Protein AF-A0ABD0MZ67-F1 (afdb_monomer_lite)

Foldseek 3Di:
DQDKAWKAQVVVRDIDIDGPVVVVVLVPDPDNPTDIDGDQDFDCVDPCVVVDDDDPVCLVPDCLNPPPDPPDPDDRDGRD

pLDDT: mean 93.23, std 6.24, range [58.47, 98.19]

Structure (mmCIF, N/CA/C/O backbone):
data_AF-A0ABD0MZ67-F1
#
_entry.id   AF-A0ABD0MZ67-F1
#
loop_
_atom_site.group_PDB
_atom_site.id
_atom_site.type_symbol
_atom_site.label_atom_id
_atom_site.label_alt_id
_atom_site.label_comp_id
_atom_site.label_asym_id
_atom_site.label_entity_id
_atom_site.label_seq_id
_atom_site.pdbx_PDB_ins_code
_atom_site.Cartn_x
_atom_site.Cartn_y
_atom_site.Cartn_z
_atom_site.occupancy
_atom_site.B_iso_or_equiv
_atom_site.auth_seq_id
_atom_site.auth_comp_id
_atom_site.auth_asym_id
_atom_site.auth_atom_id
_atom_site.pdbx_PDB_model_num
ATOM 1 N N . GLY A 1 1 ? -12.339 5.312 -0.849 1.00 69.56 1 GLY A N 1
ATOM 2 C CA . GLY A 1 1 ? -11.885 4.497 0.300 1.00 69.56 1 GLY A CA 1
ATOM 3 C C . GLY A 1 1 ? -12.601 3.157 0.402 1.00 69.56 1 GLY A C 1
ATOM 4 O O . GLY A 1 1 ? -12.645 2.588 1.492 1.00 69.56 1 GLY A O 1
ATOM 5 N N . ASP A 1 2 ? -13.153 2.651 -0.705 1.00 91.12 2 ASP A N 1
ATOM 6 C CA . ASP A 1 2 ? -13.880 1.377 -0.753 1.00 91.12 2 ASP A CA 1
ATOM 7 C C . ASP A 1 2 ? -13.003 0.185 -1.144 1.00 91.12 2 ASP A C 1
ATOM 9 O O . ASP A 1 2 ? -13.491 -0.941 -1.072 1.00 91.12 2 ASP A O 1
ATOM 13 N N . LYS A 1 3 ? -11.722 0.414 -1.502 1.00 93.81 3 LYS A N 1
ATOM 14 C CA . LYS A 1 3 ? -10.739 -0.653 -1.759 1.00 93.81 3 LYS A CA 1
ATOM 15 C C . LYS A 1 3 ? -10.743 -1.599 -0.558 1.00 93.81 3 LYS A C 1
ATOM 17 O O . LYS A 1 3 ? -10.581 -1.156 0.585 1.00 93.81 3 LYS A O 1
ATOM 22 N N . VAL A 1 4 ? -11.005 -2.872 -0.826 1.00 97.12 4 VAL A N 1
ATOM 23 C CA . VAL A 1 4 ? -10.870 -3.943 0.159 1.00 97.12 4 VAL A CA 1
ATOM 24 C C . VAL A 1 4 ? -9.386 -4.261 0.262 1.00 97.12 4 VAL A C 1
ATOM 26 O O . VAL A 1 4 ? -8.729 -4.443 -0.757 1.00 97.12 4 VAL A O 1
ATOM 29 N N . ILE A 1 5 ? -8.869 -4.271 1.483 1.00 97.12 5 ILE A N 1
ATOM 30 C CA . ILE A 1 5 ? -7.457 -4.463 1.799 1.00 97.12 5 ILE A CA 1
ATOM 31 C C . ILE A 1 5 ? -7.290 -5.695 2.681 1.00 97.12 5 ILE A C 1
ATOM 33 O O . ILE A 1 5 ? -8.202 -6.048 3.441 1.00 97.12 5 ILE A O 1
ATOM 37 N N . ASP A 1 6 ? -6.121 -6.315 2.586 1.00 97.44 6 ASP A N 1
ATOM 38 C CA . ASP A 1 6 ? -5.711 -7.393 3.476 1.00 97.44 6 ASP A CA 1
ATOM 39 C C . ASP A 1 6 ? -5.232 -6.808 4.811 1.00 97.44 6 ASP A C 1
ATOM 41 O O . ASP A 1 6 ? -4.481 -5.828 4.860 1.00 97.44 6 ASP A O 1
ATOM 45 N N . VAL A 1 7 ? -5.726 -7.384 5.906 1.00 97.69 7 VAL A N 1
ATOM 46 C CA . VAL A 1 7 ? -5.468 -6.945 7.278 1.00 97.69 7 VAL A CA 1
ATOM 47 C C . VAL A 1 7 ? -5.164 -8.150 8.145 1.00 97.69 7 VAL A C 1
ATOM 49 O O . VAL A 1 7 ? -5.949 -9.096 8.208 1.00 97.69 7 VAL A O 1
ATOM 52 N N . ILE A 1 8 ? -4.067 -8.069 8.883 1.00 98.19 8 ILE A N 1
ATOM 53 C CA . ILE A 1 8 ? -3.612 -9.129 9.776 1.00 98.19 8 ILE A CA 1
ATOM 54 C C . ILE A 1 8 ? -4.143 -8.844 11.183 1.00 98.19 8 ILE A C 1
ATOM 56 O O . ILE A 1 8 ? -3.866 -7.782 11.750 1.00 98.19 8 ILE A O 1
ATOM 60 N N . ASP A 1 9 ? -4.887 -9.790 11.763 1.00 97.06 9 ASP A N 1
ATOM 61 C CA . ASP A 1 9 ? -5.185 -9.811 13.201 1.00 97.06 9 ASP A CA 1
ATOM 62 C C . ASP A 1 9 ? -3.941 -10.342 13.924 1.00 97.06 9 ASP A C 1
ATOM 64 O O . ASP A 1 9 ? -3.663 -11.545 13.928 1.00 97.06 9 ASP A O 1
ATOM 68 N N . VAL A 1 10 ? -3.156 -9.424 14.497 1.00 97.06 10 VAL A N 1
ATOM 69 C CA . VAL A 1 10 ? -1.810 -9.713 15.015 1.00 97.06 10 VAL A CA 1
ATOM 70 C C . VAL A 1 10 ? -1.855 -10.742 16.139 1.00 97.06 10 VAL A C 1
ATOM 72 O O . VAL A 1 10 ? -0.995 -11.616 16.202 1.00 97.06 10 VAL A O 1
ATOM 75 N N . ALA A 1 11 ? -2.870 -10.692 17.001 1.00 96.00 11 ALA A N 1
ATOM 76 C CA . ALA A 1 11 ? -2.989 -11.628 18.115 1.00 96.00 11 ALA A CA 1
ATOM 77 C C . ALA A 1 11 ? -3.316 -13.053 17.642 1.00 96.00 11 ALA A C 1
ATOM 79 O O . ALA A 1 11 ? -2.878 -14.024 18.251 1.00 96.00 11 ALA A O 1
ATOM 80 N N . ARG A 1 12 ? -4.085 -13.180 16.555 1.00 95.69 12 ARG A N 1
ATOM 81 C CA . ARG A 1 12 ? -4.486 -14.478 15.993 1.00 95.69 12 ARG A CA 1
ATOM 82 C C . ARG A 1 12 ? -3.517 -15.022 14.948 1.00 95.69 12 ARG A C 1
ATOM 84 O O . ARG A 1 12 ? -3.687 -16.173 14.563 1.00 95.69 12 ARG A O 1
ATOM 91 N N . GLN A 1 13 ? -2.563 -14.208 14.485 1.00 94.38 13 GLN A N 1
ATOM 92 C CA . GLN A 1 13 ? -1.706 -14.512 13.332 1.00 94.38 13 GLN A CA 1
ATOM 93 C C . GLN A 1 13 ? -2.543 -14.989 12.134 1.00 94.38 13 GLN A C 1
ATOM 95 O O . GLN A 1 13 ? -2.254 -16.008 11.515 1.00 94.38 13 GLN A O 1
ATOM 100 N N . ALA A 1 14 ? -3.645 -14.279 11.873 1.00 95.38 14 ALA A N 1
ATOM 101 C CA . ALA A 1 14 ? -4.630 -14.668 10.873 1.00 95.38 14 ALA A CA 1
ATOM 102 C C . ALA A 1 14 ? -4.984 -13.499 9.956 1.00 95.38 14 ALA A C 1
ATOM 104 O O . ALA A 1 14 ? -5.175 -12.367 10.415 1.00 95.38 14 ALA A O 1
ATOM 105 N N . ASP A 1 15 ? -5.137 -13.813 8.675 1.00 95.38 15 ASP A N 1
ATOM 106 C CA . ASP A 1 15 ? -5.534 -12.854 7.656 1.00 95.38 15 ASP A CA 1
ATOM 107 C C . ASP A 1 15 ? -7.041 -12.592 7.682 1.00 95.38 15 ASP 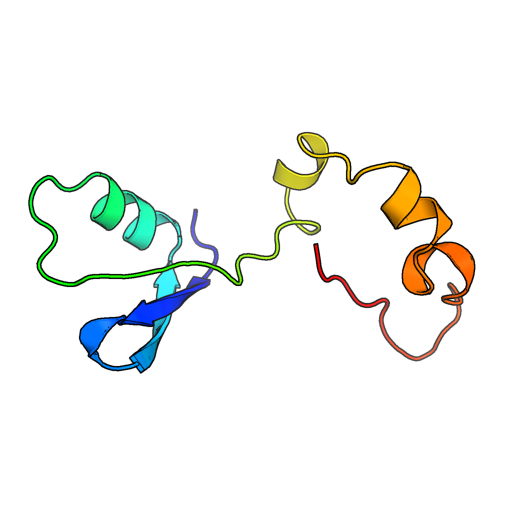A C 1
ATOM 109 O O . ASP A 1 15 ? -7.875 -13.466 7.942 1.00 95.38 15 ASP A O 1
ATOM 113 N N . SER A 1 16 ? -7.401 -11.352 7.387 1.00 95.00 16 SER A N 1
ATOM 114 C CA . SER A 1 16 ? -8.771 -10.887 7.222 1.00 95.00 16 SER A CA 1
ATOM 115 C C . SER A 1 16 ? -8.823 -9.833 6.119 1.00 95.00 16 SER A C 1
ATOM 117 O O . SER A 1 16 ? -7.799 -9.290 5.713 1.00 95.00 16 SER A O 1
ATOM 119 N N . LYS A 1 17 ? -10.024 -9.520 5.631 1.00 96.44 17 LYS A N 1
ATOM 120 C CA . LYS A 1 17 ? -10.230 -8.454 4.647 1.00 96.44 17 LYS A CA 1
ATOM 121 C C . LYS A 1 17 ? -11.189 -7.410 5.198 1.00 96.44 17 LYS A C 1
ATOM 123 O O . LYS A 1 17 ? -12.173 -7.750 5.853 1.00 96.44 17 LYS A O 1
ATOM 128 N N . MET A 1 18 ? -10.943 -6.139 4.902 1.00 97.06 18 MET A N 1
ATOM 129 C CA . MET A 1 18 ? -11.889 -5.054 5.189 1.00 97.06 18 MET A CA 1
ATOM 130 C C . MET A 1 18 ? -11.703 -3.880 4.235 1.00 97.06 18 MET A C 1
ATOM 132 O O . MET A 1 18 ? -10.705 -3.790 3.534 1.00 97.06 18 MET A O 1
ATOM 136 N N . LYS A 1 19 ? -12.658 -2.949 4.203 1.00 97.88 19 LYS A N 1
ATOM 137 C CA . LYS A 1 19 ? -12.492 -1.704 3.443 1.00 97.88 19 LYS A CA 1
ATOM 138 C C . LYS A 1 19 ? -11.419 -0.821 4.083 1.00 97.88 19 LYS A C 1
ATOM 140 O O . LYS A 1 19 ? -11.421 -0.657 5.303 1.00 97.88 19 LYS A O 1
ATOM 145 N N . LEU A 1 20 ? -10.604 -0.147 3.271 1.00 97.56 20 LEU A N 1
ATOM 146 C CA . LEU A 1 20 ? -9.622 0.837 3.747 1.00 97.56 20 LEU A CA 1
ATOM 147 C C . LEU A 1 20 ? -10.270 1.909 4.638 1.00 97.56 20 LEU A C 1
ATOM 149 O O . LEU A 1 20 ? -9.734 2.262 5.680 1.00 97.56 20 LEU A O 1
ATOM 153 N N . SER A 1 21 ? -11.470 2.379 4.287 1.00 97.50 21 SER A N 1
ATOM 154 C CA . SER A 1 21 ? -12.242 3.310 5.126 1.00 97.50 21 SER A CA 1
ATOM 155 C C . SER A 1 21 ? -12.586 2.757 6.514 1.00 97.50 21 SER A C 1
ATOM 157 O O . SER A 1 21 ? -12.603 3.515 7.481 1.00 97.50 21 SER A O 1
ATOM 159 N N . ALA A 1 22 ? -12.852 1.454 6.639 1.00 97.06 22 ALA A N 1
ATOM 160 C CA . ALA A 1 22 ? -13.086 0.813 7.930 1.00 97.06 22 ALA A CA 1
ATOM 161 C C . ALA A 1 22 ? -11.786 0.709 8.737 1.00 97.06 22 ALA A C 1
ATOM 163 O O . ALA A 1 22 ? -11.791 1.019 9.927 1.00 97.06 22 ALA A O 1
ATOM 164 N N . PHE A 1 23 ? -10.671 0.365 8.082 1.00 97.25 23 PHE A N 1
ATOM 165 C CA . PHE A 1 23 ? -9.359 0.352 8.725 1.00 97.25 23 PHE A CA 1
ATOM 166 C C . PHE A 1 23 ? -8.956 1.744 9.229 1.00 97.25 23 PHE A C 1
ATOM 168 O O . PHE A 1 23 ? -8.540 1.878 10.372 1.00 97.25 23 PHE A O 1
ATOM 175 N N . VAL A 1 24 ? -9.162 2.796 8.431 1.00 97.62 24 VAL A N 1
ATOM 176 C CA . VAL A 1 24 ? -8.915 4.191 8.837 1.00 97.62 24 VAL A CA 1
ATOM 177 C C . VAL A 1 24 ? -9.758 4.566 10.060 1.00 97.62 24 VAL A C 1
ATOM 179 O O . VAL A 1 24 ? -9.225 5.114 11.023 1.00 97.62 24 VAL A O 1
ATOM 182 N N . LYS A 1 25 ? -11.055 4.223 10.078 1.00 97.12 25 LYS A N 1
ATOM 183 C CA . LYS A 1 25 ? -11.919 4.439 11.255 1.00 97.12 25 LYS A CA 1
ATOM 184 C C . LYS A 1 25 ? -11.390 3.713 12.495 1.00 97.12 25 LYS A C 1
ATOM 186 O O . LYS A 1 25 ? -11.357 4.301 13.570 1.00 97.12 25 LYS A O 1
ATOM 191 N N . TYR A 1 26 ? -10.959 2.461 12.345 1.00 97.31 26 TYR A N 1
ATOM 192 C CA . TYR A 1 26 ? -10.321 1.697 13.418 1.00 97.31 26 TYR A CA 1
ATOM 193 C C . TYR A 1 26 ? -9.017 2.364 13.894 1.00 97.31 26 TYR A C 1
ATOM 195 O O . TYR A 1 26 ? -8.820 2.529 15.096 1.00 97.31 26 TYR A O 1
ATOM 203 N N . TYR A 1 27 ? -8.161 2.804 12.968 1.00 97.44 27 TYR A N 1
ATOM 204 C CA . TYR A 1 27 ? -6.868 3.414 13.271 1.00 97.44 27 TYR A CA 1
ATOM 205 C C . TYR A 1 27 ? -7.024 4.717 14.060 1.00 97.44 27 TYR A C 1
ATOM 207 O O . TYR A 1 27 ? -6.317 4.932 15.038 1.00 97.44 27 TYR A O 1
ATOM 215 N N . TYR A 1 28 ? -7.985 5.571 13.707 1.00 97.94 28 TYR A N 1
ATOM 216 C CA . TYR A 1 28 ? -8.239 6.818 14.440 1.00 97.94 28 TYR A CA 1
ATOM 217 C C . TYR A 1 28 ? -9.128 6.654 15.682 1.00 97.94 28 TYR A C 1
ATOM 219 O O . TYR A 1 28 ? -9.281 7.606 16.444 1.00 97.94 28 TYR A O 1
ATOM 227 N N . SER A 1 29 ? -9.689 5.467 15.932 1.00 97.62 29 SER A N 1
ATOM 228 C CA . SER A 1 29 ? -10.449 5.207 17.156 1.00 97.62 29 SER A CA 1
ATOM 229 C C . SER A 1 29 ? -9.531 5.265 18.387 1.00 97.62 29 SER A C 1
ATOM 231 O O . SER A 1 29 ? -8.458 4.648 18.367 1.00 97.62 29 SER A O 1
ATOM 233 N N . PRO A 1 30 ? -9.942 5.936 19.484 1.00 96.94 30 PRO A N 1
ATOM 234 C CA . PRO A 1 30 ? -9.207 5.903 20.749 1.00 96.94 30 PRO A CA 1
ATOM 235 C C . PRO A 1 30 ? -9.261 4.518 21.406 1.00 96.94 30 PRO A C 1
ATOM 237 O O . PRO A 1 30 ? -8.368 4.158 22.166 1.00 96.94 30 PRO A O 1
ATOM 240 N N . GLN A 1 31 ? -10.299 3.732 21.104 1.00 96.31 31 GLN A N 1
ATOM 241 C CA . GLN A 1 31 ? -10.480 2.373 21.604 1.00 96.31 31 GLN A CA 1
ATOM 242 C C . GLN A 1 31 ? -10.238 1.379 20.469 1.00 96.31 31 GLN A C 1
ATOM 244 O O . GLN A 1 31 ? -10.991 1.341 19.491 1.00 96.31 31 GLN A O 1
ATOM 249 N N . ARG A 1 32 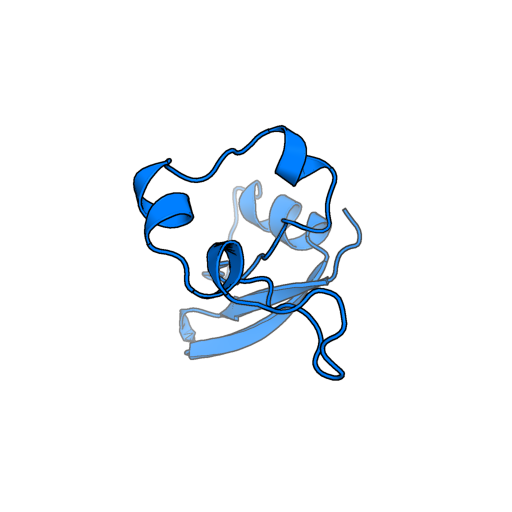? -9.178 0.577 20.598 1.00 96.62 32 ARG A N 1
ATOM 250 C CA . ARG A 1 32 ? -8.740 -0.402 19.593 1.00 96.62 32 ARG A CA 1
ATOM 251 C C . ARG A 1 32 ? -8.731 -1.794 20.229 1.00 96.62 32 ARG A C 1
ATOM 253 O O . ARG A 1 32 ? -7.720 -2.198 20.793 1.00 96.62 32 ARG A O 1
ATOM 260 N N . PRO A 1 33 ? -9.860 -2.523 20.187 1.00 93.44 33 PRO A N 1
ATOM 261 C CA . PRO A 1 33 ? -10.014 -3.785 20.918 1.00 93.44 33 PRO A CA 1
ATOM 262 C C . PRO A 1 33 ? -9.175 -4.936 20.345 1.00 93.44 33 PRO A C 1
ATOM 264 O O . PRO A 1 33 ? -9.010 -5.965 20.992 1.00 93.44 33 PRO A O 1
ATOM 267 N N . LYS A 1 34 ? -8.670 -4.781 19.121 1.00 95.75 34 LYS A N 1
ATOM 268 C CA . LYS A 1 34 ? -7.769 -5.717 18.451 1.00 95.75 34 LYS A CA 1
ATOM 269 C C . LYS A 1 34 ? -6.545 -4.965 17.973 1.00 95.75 34 LYS A C 1
ATOM 271 O O . LYS A 1 34 ? -6.653 -3.777 17.691 1.00 95.75 34 LYS A O 1
ATOM 276 N N . VAL A 1 35 ? -5.431 -5.671 17.821 1.00 97.31 35 VAL A N 1
ATOM 277 C CA . VAL A 1 35 ? -4.248 -5.155 17.130 1.00 97.31 35 VAL A CA 1
ATOM 278 C C . VAL A 1 35 ? -4.314 -5.627 15.683 1.00 97.31 35 VAL A C 1
ATOM 280 O O . VAL A 1 35 ? -4.160 -6.814 15.402 1.00 97.31 35 VAL A O 1
ATOM 283 N N . LEU A 1 36 ? -4.590 -4.693 14.779 1.00 98.00 36 LEU A N 1
ATOM 284 C CA . LEU A 1 36 ? -4.663 -4.930 13.340 1.00 98.00 36 LEU A CA 1
ATOM 285 C C . LEU A 1 36 ? -3.491 -4.267 12.623 1.00 98.00 36 LEU A C 1
ATOM 287 O O . LEU A 1 36 ? -3.136 -3.134 12.954 1.00 98.00 36 LEU A O 1
ATOM 291 N N . ASN A 1 37 ? -2.944 -4.950 11.621 1.00 97.88 37 ASN A N 1
ATOM 292 C CA . ASN A 1 37 ? -1.832 -4.459 10.814 1.00 97.88 37 ASN A CA 1
ATOM 293 C C . ASN A 1 37 ? -2.146 -4.527 9.312 1.00 97.88 37 ASN A C 1
ATOM 295 O O . ASN A 1 37 ? -2.822 -5.451 8.863 1.00 97.88 37 ASN A O 1
ATOM 299 N N . VAL A 1 38 ? -1.630 -3.564 8.546 1.00 97.69 38 VAL A N 1
ATOM 300 C CA . VAL A 1 38 ? -1.738 -3.490 7.081 1.00 97.69 38 VAL A CA 1
ATOM 301 C C . VAL A 1 38 ? -0.337 -3.307 6.523 1.00 97.69 38 VAL A C 1
ATOM 303 O O . VAL A 1 38 ? 0.291 -2.284 6.773 1.00 97.69 38 VAL A O 1
ATOM 306 N N . ILE A 1 39 ? 0.139 -4.298 5.775 1.00 96.81 39 ILE A N 1
ATOM 307 C CA . ILE A 1 39 ? 1.485 -4.293 5.176 1.00 96.81 39 ILE A CA 1
ATOM 308 C C . ILE A 1 39 ? 1.483 -4.615 3.681 1.00 96.81 39 ILE A C 1
ATOM 310 O O . ILE A 1 39 ? 2.477 -4.379 3.012 1.00 96.81 39 ILE A O 1
ATOM 314 N N . SER A 1 40 ? 0.372 -5.127 3.153 1.00 94.75 40 SER A N 1
ATOM 315 C CA . SER A 1 40 ? 0.252 -5.593 1.764 1.00 94.75 40 SER A CA 1
ATOM 316 C C . SER A 1 40 ? -0.624 -4.665 0.917 1.00 94.75 40 SER A C 1
ATOM 318 O O . SER A 1 40 ? -1.262 -5.102 -0.038 1.00 94.75 40 SER A O 1
ATOM 320 N N . LEU A 1 41 ? -0.723 -3.387 1.297 1.00 95.31 41 LEU A N 1
ATOM 321 C CA . LEU A 1 41 ? -1.470 -2.399 0.523 1.00 95.31 41 LEU A CA 1
ATOM 322 C C . LEU A 1 41 ? -0.624 -1.917 -0.657 1.00 95.31 41 LEU A C 1
ATOM 324 O O . LEU A 1 41 ? 0.057 -0.904 -0.559 1.00 95.31 41 LEU A O 1
ATOM 328 N N . GLU A 1 42 ? -0.720 -2.634 -1.769 1.00 94.00 42 GLU A N 1
ATOM 329 C CA . GLU A 1 42 ? -0.173 -2.207 -3.056 1.00 94.00 42 GLU A CA 1
ATOM 330 C C . GLU A 1 42 ? -1.046 -1.066 -3.628 1.00 94.00 42 GLU A C 1
ATOM 332 O O . GLU A 1 42 ? -2.291 -1.127 -3.598 1.00 94.00 42 GLU A O 1
ATOM 337 N N . PHE A 1 43 ? -0.398 0.019 -4.067 1.00 95.12 43 PHE A N 1
ATOM 338 C CA . PHE A 1 43 ? -1.070 1.255 -4.478 1.00 95.12 43 PHE A CA 1
ATOM 339 C C . PHE A 1 43 ? -0.566 1.864 -5.795 1.00 95.12 43 PHE A C 1
ATOM 341 O O . PHE A 1 43 ? -1.026 2.961 -6.139 1.00 95.12 43 PHE A O 1
ATOM 348 N N . SER A 1 44 ? 0.317 1.186 -6.541 1.00 93.00 44 SER A N 1
ATOM 349 C CA . SER A 1 44 ? 0.809 1.656 -7.849 1.00 93.00 44 SER A CA 1
ATOM 350 C C . SER A 1 44 ? -0.325 1.857 -8.861 1.00 93.00 44 SER A C 1
ATOM 352 O O . SER A 1 44 ? -0.253 2.754 -9.699 1.00 93.00 44 SER A O 1
ATOM 354 N N . ASP A 1 45 ? -1.424 1.107 -8.710 1.00 91.88 45 ASP A N 1
ATOM 355 C CA . ASP A 1 45 ? -2.653 1.205 -9.507 1.00 91.88 45 ASP A CA 1
ATOM 356 C C . ASP A 1 45 ? -3.625 2.326 -9.074 1.00 91.88 45 ASP A C 1
ATOM 358 O O . ASP A 1 45 ? -4.735 2.443 -9.599 1.00 91.88 45 ASP A O 1
ATOM 362 N N . THR A 1 46 ? -3.243 3.163 -8.105 1.00 93.81 46 THR A N 1
ATOM 363 C CA . THR A 1 46 ? -4.094 4.228 -7.552 1.00 93.81 46 THR A CA 1
ATOM 364 C C . THR A 1 46 ? -3.515 5.619 -7.791 1.00 93.81 46 THR A C 1
ATOM 366 O O . THR A 1 46 ? -2.325 5.774 -8.017 1.00 93.81 46 THR A O 1
ATOM 369 N N . LYS A 1 47 ? -4.324 6.671 -7.596 1.00 94.94 47 LYS A N 1
ATOM 370 C CA . LYS A 1 47 ? -3.853 8.073 -7.633 1.00 94.94 47 LYS A CA 1
ATOM 371 C C . LYS A 1 47 ? -2.744 8.398 -6.622 1.00 94.94 47 LYS A C 1
ATOM 373 O O . LYS A 1 47 ? -2.111 9.438 -6.732 1.00 94.94 47 LYS A O 1
ATOM 378 N N . MET A 1 48 ? -2.537 7.559 -5.603 1.00 95.38 48 MET A N 1
ATOM 379 C CA . MET A 1 48 ? -1.467 7.768 -4.626 1.00 95.38 48 MET A CA 1
ATOM 380 C C . MET A 1 48 ? -0.080 7.493 -5.221 1.00 95.38 48 MET A C 1
ATOM 382 O O . MET A 1 48 ? 0.898 8.029 -4.706 1.00 95.38 48 MET A O 1
ATOM 386 N N . SER A 1 49 ? 0.011 6.720 -6.311 1.00 95.75 49 SER A N 1
ATOM 387 C CA . SER A 1 49 ? 1.280 6.447 -6.994 1.00 95.75 49 SER A CA 1
ATOM 388 C C . SER A 1 49 ? 1.941 7.721 -7.526 1.00 95.75 49 SER A C 1
ATOM 390 O O . SER A 1 49 ? 3.158 7.843 -7.481 1.00 95.75 49 SER A O 1
ATOM 392 N N . GLU A 1 50 ? 1.156 8.733 -7.903 1.00 95.69 50 GLU A N 1
ATOM 393 C CA . GLU A 1 50 ? 1.654 10.042 -8.352 1.00 95.69 50 GLU A CA 1
ATOM 394 C C . GLU A 1 50 ? 2.422 10.807 -7.257 1.00 95.69 50 GLU A C 1
ATOM 396 O O . GLU A 1 50 ? 3.187 11.723 -7.554 1.00 95.69 50 GLU A O 1
ATOM 401 N N . LEU A 1 51 ? 2.226 10.445 -5.984 1.00 97.00 51 LEU A N 1
ATOM 402 C CA . LEU A 1 51 ? 2.849 11.101 -4.831 1.00 97.00 51 LEU A CA 1
ATOM 403 C C . LEU A 1 51 ? 4.133 10.405 -4.361 1.00 97.00 51 LEU A C 1
ATOM 405 O O . LEU A 1 51 ? 4.816 10.930 -3.480 1.00 97.00 51 LEU A O 1
ATOM 409 N N . VAL A 1 52 ? 4.449 9.221 -4.894 1.00 95.88 52 VAL A N 1
ATOM 410 C CA . VAL A 1 52 ? 5.569 8.393 -4.437 1.00 95.88 52 VAL A CA 1
ATOM 411 C C . VAL A 1 52 ? 6.408 7.957 -5.630 1.00 95.88 52 VAL A C 1
ATOM 413 O O . VAL A 1 52 ? 5.933 7.272 -6.527 1.00 95.88 52 VAL A O 1
ATOM 416 N N . VAL A 1 53 ? 7.694 8.297 -5.602 1.00 94.62 53 VAL A N 1
ATOM 417 C CA . VAL A 1 53 ? 8.679 7.797 -6.567 1.00 94.62 53 VAL A CA 1
ATOM 418 C C . VAL A 1 53 ? 9.626 6.854 -5.838 1.00 94.62 53 VAL A C 1
ATOM 420 O O . VAL A 1 53 ? 10.215 7.220 -4.820 1.00 94.62 53 VAL A O 1
ATOM 423 N N . VAL A 1 54 ? 9.765 5.627 -6.346 1.00 93.88 54 VAL A N 1
ATOM 424 C CA . VAL A 1 54 ? 10.725 4.657 -5.802 1.00 93.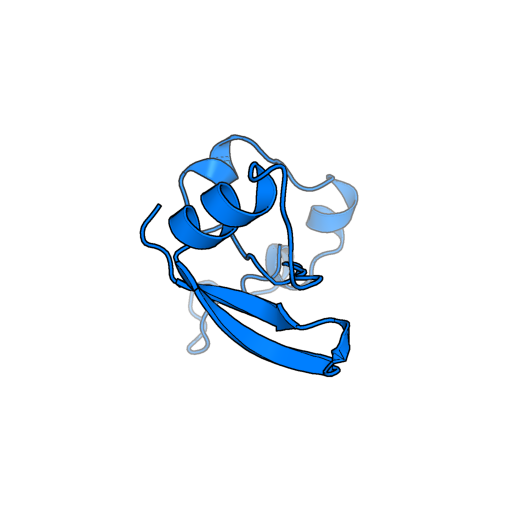88 54 VAL A CA 1
ATOM 425 C C . VAL A 1 54 ? 12.165 5.118 -6.056 1.00 93.88 54 VAL A C 1
ATOM 427 O O . VAL A 1 54 ? 12.424 5.736 -7.090 1.00 93.88 54 VAL A O 1
ATOM 430 N N . PRO A 1 55 ? 13.126 4.802 -5.170 1.00 95.94 55 PRO A N 1
ATOM 431 C CA . PRO A 1 55 ? 14.512 5.240 -5.328 1.00 95.94 55 PRO A CA 1
ATOM 432 C C . PRO A 1 55 ? 15.137 4.836 -6.672 1.00 95.94 55 PRO A C 1
ATOM 434 O O . PRO A 1 55 ? 14.955 3.707 -7.129 1.00 95.94 55 PRO A O 1
ATOM 437 N N . ASP A 1 56 ? 15.969 5.710 -7.247 1.00 94.56 56 ASP A N 1
ATOM 438 C CA . ASP A 1 56 ? 16.632 5.486 -8.544 1.00 94.56 56 ASP A CA 1
ATOM 439 C C . ASP A 1 56 ? 17.397 4.159 -8.618 1.00 94.56 56 ASP A C 1
ATOM 441 O O . ASP A 1 56 ? 17.422 3.498 -9.655 1.00 94.56 56 ASP A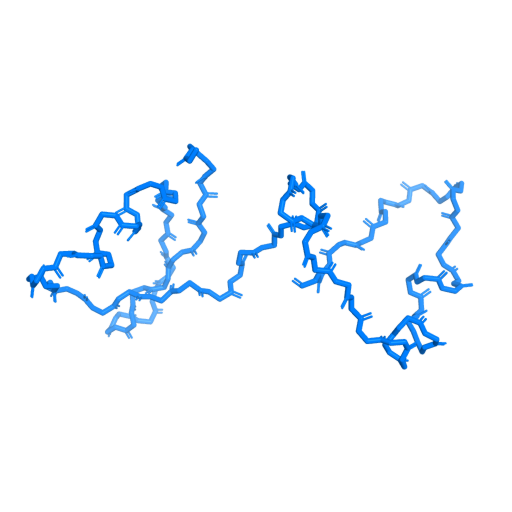 O 1
ATOM 445 N N . ILE A 1 57 ? 18.037 3.751 -7.518 1.00 95.44 57 ILE A N 1
ATOM 446 C CA . ILE A 1 57 ? 18.792 2.494 -7.468 1.00 95.44 57 ILE A CA 1
ATOM 447 C C . ILE A 1 57 ? 17.882 1.271 -7.630 1.00 95.44 57 ILE A C 1
ATOM 449 O O . ILE A 1 57 ? 18.261 0.320 -8.309 1.00 95.44 57 ILE A O 1
ATOM 453 N N . ALA A 1 58 ? 16.667 1.311 -7.075 1.00 93.44 58 ALA A N 1
ATOM 454 C CA . ALA A 1 58 ? 15.701 0.228 -7.217 1.00 93.44 58 ALA A CA 1
ATOM 455 C C . ALA A 1 58 ? 15.226 0.114 -8.671 1.00 93.44 58 ALA A C 1
ATOM 457 O O . ALA A 1 58 ? 15.166 -0.988 -9.205 1.00 93.44 58 ALA A O 1
ATOM 458 N N . GLN A 1 59 ? 14.985 1.245 -9.343 1.00 89.75 59 GLN A N 1
ATOM 459 C CA . GLN A 1 59 ? 14.606 1.265 -10.761 1.00 89.75 59 GLN A CA 1
ATOM 460 C C . GLN A 1 59 ? 15.730 0.714 -11.650 1.00 89.75 59 GLN A C 1
ATOM 462 O O . GLN A 1 59 ? 15.501 -0.164 -12.478 1.00 89.75 59 GLN A O 1
ATOM 467 N N . LYS A 1 60 ? 16.973 1.160 -11.424 1.00 91.88 60 LYS A N 1
ATOM 468 C CA . LYS A 1 60 ? 18.149 0.714 -12.192 1.00 91.88 60 LYS A CA 1
ATOM 469 C C . LYS A 1 60 ? 18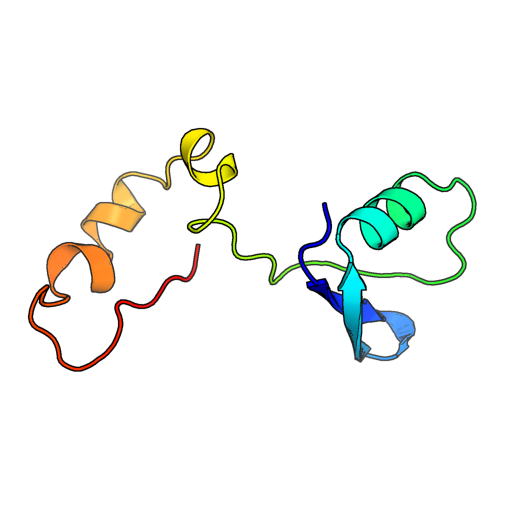.458 -0.773 -12.032 1.00 91.88 60 LYS A C 1
ATOM 471 O O . LYS A 1 60 ? 19.000 -1.375 -12.949 1.00 91.88 60 LYS A O 1
ATOM 476 N N . MET A 1 61 ? 18.163 -1.353 -10.870 1.00 93.19 61 MET A N 1
ATOM 477 C CA . MET A 1 61 ? 18.425 -2.770 -10.594 1.00 93.19 61 MET A CA 1
ATOM 478 C C . MET A 1 61 ? 17.212 -3.675 -10.853 1.00 93.19 61 MET A C 1
ATOM 480 O O . MET A 1 61 ? 17.364 -4.895 -10.883 1.00 93.19 61 MET A O 1
ATOM 484 N N . SER A 1 62 ? 16.015 -3.110 -11.033 1.00 91.88 62 SER A N 1
ATOM 485 C CA . SER A 1 62 ? 14.777 -3.876 -11.184 1.00 91.88 62 SER A CA 1
ATOM 486 C C . SER A 1 62 ? 14.769 -4.675 -12.483 1.00 91.88 62 SER A C 1
ATOM 488 O O . SER A 1 62 ? 14.838 -4.117 -13.577 1.00 91.88 62 SER A O 1
ATOM 490 N N . TRP A 1 63 ? 14.608 -5.994 -12.389 1.00 92.31 63 TRP A N 1
ATOM 491 C CA . TRP A 1 63 ? 14.398 -6.816 -13.584 1.00 92.31 63 TRP A CA 1
ATOM 492 C C . TRP A 1 63 ? 13.088 -6.489 -14.291 1.00 92.31 63 TRP A C 1
ATOM 494 O O . TRP A 1 63 ? 13.014 -6.554 -15.514 1.00 92.31 63 TRP A O 1
ATOM 504 N N . VAL A 1 64 ? 12.076 -6.100 -13.519 1.00 89.31 64 VAL A N 1
ATOM 505 C CA . VAL A 1 64 ? 10.754 -5.757 -14.037 1.00 89.31 64 VAL A CA 1
ATOM 506 C C . VAL A 1 64 ? 10.802 -4.464 -14.848 1.00 89.31 64 VAL A C 1
ATOM 508 O O . VAL A 1 64 ? 10.149 -4.376 -15.879 1.00 89.31 64 VAL A O 1
ATOM 511 N N . GLU A 1 65 ? 11.597 -3.480 -14.424 1.00 86.06 65 GLU A N 1
ATOM 512 C CA . GLU A 1 65 ? 11.705 -2.218 -15.166 1.00 86.06 65 GLU A CA 1
ATOM 513 C C . GLU A 1 65 ? 12.639 -2.304 -16.374 1.00 86.06 65 GLU A C 1
ATOM 515 O O . GLU A 1 65 ? 12.416 -1.608 -17.357 1.00 86.06 65 GLU A O 1
ATOM 520 N N . ASN A 1 66 ? 13.671 -3.152 -16.329 1.00 88.44 66 ASN A N 1
ATOM 521 C CA . ASN A 1 66 ? 14.704 -3.162 -17.371 1.00 88.44 66 ASN A CA 1
ATOM 522 C C . ASN A 1 66 ? 14.542 -4.276 -18.413 1.00 88.44 66 ASN A C 1
ATOM 524 O O . ASN A 1 66 ? 15.080 -4.152 -19.512 1.00 88.44 66 ASN A O 1
ATOM 528 N N . TYR A 1 67 ? 13.853 -5.373 -18.079 1.00 91.75 67 TYR A N 1
ATOM 529 C CA . TYR A 1 67 ? 13.840 -6.581 -18.915 1.00 91.75 67 TYR A CA 1
ATOM 530 C C . TYR A 1 67 ? 12.457 -7.215 -19.093 1.00 91.75 67 TYR A C 1
ATOM 532 O O . TYR A 1 67 ? 12.355 -8.231 -19.782 1.00 91.75 67 TYR A O 1
ATOM 540 N N . TRP A 1 68 ? 11.395 -6.667 -18.490 1.00 90.94 68 TRP A N 1
ATOM 541 C CA . TRP A 1 68 ? 10.047 -7.189 -18.715 1.00 90.94 68 TRP A CA 1
ATOM 542 C C . TRP A 1 68 ? 9.529 -6.753 -20.096 1.00 90.94 68 TRP A C 1
ATOM 544 O O . TRP A 1 68 ? 9.463 -5.550 -20.339 1.00 90.94 68 TRP A O 1
ATOM 554 N N . PRO A 1 69 ? 9.154 -7.681 -20.998 1.00 91.06 69 PRO A N 1
ATOM 555 C CA . PRO A 1 69 ? 8.681 -7.322 -22.333 1.00 91.06 69 PRO A CA 1
ATOM 556 C C . PRO A 1 69 ? 7.282 -6.703 -22.286 1.00 91.06 69 PRO A C 1
ATOM 558 O O . PRO A 1 69 ? 6.390 -7.238 -21.622 1.00 91.06 69 PRO A O 1
ATOM 561 N N . ASP A 1 70 ? 7.064 -5.637 -23.056 1.00 87.44 70 ASP A N 1
ATOM 562 C CA . ASP A 1 70 ? 5.740 -5.017 -23.208 1.00 87.44 70 ASP A CA 1
ATOM 563 C C . ASP A 1 70 ? 4.750 -5.919 -23.971 1.00 87.44 70 ASP A C 1
ATOM 565 O O . ASP A 1 70 ? 3.540 -5.816 -23.784 1.00 87.44 70 ASP A O 1
ATOM 569 N N . ASP A 1 71 ? 5.257 -6.829 -24.807 1.00 88.94 71 ASP A N 1
ATOM 570 C CA . ASP A 1 71 ? 4.495 -7.816 -25.581 1.00 88.94 71 ASP A CA 1
ATOM 571 C C . ASP A 1 71 ? 4.421 -9.196 -24.901 1.00 88.94 71 ASP A C 1
ATOM 573 O O . ASP A 1 71 ? 4.008 -10.188 -25.508 1.00 88.94 71 ASP A O 1
ATOM 577 N N . SER A 1 72 ? 4.804 -9.271 -23.623 1.00 88.12 72 SER A N 1
ATOM 578 C CA . SER A 1 72 ? 4.711 -10.498 -22.841 1.00 88.12 72 SER A CA 1
ATOM 579 C C . SER A 1 72 ? 3.261 -10.971 -22.728 1.00 88.12 72 SER A C 1
ATOM 581 O O . SER A 1 72 ? 2.351 -10.212 -22.397 1.00 88.12 72 SER A O 1
ATOM 583 N N . TYR A 1 73 ? 3.051 -12.276 -22.907 1.00 88.75 73 TYR A N 1
ATOM 584 C CA . TYR A 1 73 ? 1.776 -12.920 -22.582 1.00 88.75 73 TYR A CA 1
ATOM 585 C C . TYR A 1 73 ? 1.451 -12.839 -21.076 1.00 88.75 73 TYR A C 1
ATOM 587 O O . TYR A 1 73 ? 0.285 -12.885 -20.682 1.00 88.75 73 TYR A O 1
ATOM 595 N N . PHE A 1 74 ? 2.473 -12.727 -20.219 1.00 90.25 74 PHE A N 1
ATOM 596 C CA . PHE A 1 74 ? 2.309 -12.628 -18.769 1.00 90.25 74 PHE A CA 1
ATOM 597 C C . PHE A 1 74 ? 2.157 -11.165 -18.321 1.00 90.25 74 PHE A C 1
ATOM 599 O O . PHE A 1 74 ? 2.915 -10.307 -18.784 1.00 90.25 74 PHE A O 1
ATOM 606 N N . PRO A 1 75 ? 1.242 -10.867 -17.377 1.00 86.88 75 PRO A N 1
ATOM 607 C CA . PRO A 1 75 ? 1.041 -9.506 -16.890 1.00 86.88 75 PRO A CA 1
ATOM 608 C C . PRO A 1 75 ? 2.282 -8.990 -16.153 1.00 86.88 75 PRO A C 1
ATOM 610 O O . PRO A 1 75 ? 2.899 -9.732 -15.385 1.00 86.88 75 PRO A O 1
ATOM 613 N N . LYS A 1 76 ? 2.621 -7.707 -16.357 1.00 88.06 76 LYS A N 1
ATOM 614 C CA . LYS A 1 76 ? 3.712 -7.045 -15.627 1.00 88.06 76 LYS A CA 1
ATOM 615 C C . LYS A 1 76 ? 3.423 -7.107 -14.117 1.00 88.06 76 LYS A C 1
ATOM 617 O O . LYS A 1 76 ? 2.320 -6.739 -13.706 1.00 88.06 76 LYS A O 1
ATOM 622 N N . PRO A 1 77 ? 4.361 -7.593 -13.288 1.00 84.75 77 PRO A N 1
ATOM 623 C CA . PRO A 1 77 ? 4.156 -7.665 -11.848 1.00 84.75 77 PRO A CA 1
ATOM 624 C C . PRO A 1 77 ? 4.248 -6.271 -11.212 1.00 84.75 77 PRO A C 1
ATOM 626 O O . PRO A 1 77 ? 5.155 -5.501 -11.523 1.00 84.75 77 PRO A O 1
ATOM 629 N N . PHE A 1 78 ? 3.345 -5.983 -10.274 1.00 82.19 78 PHE A N 1
ATOM 630 C CA . PHE A 1 78 ? 3.333 -4.758 -9.467 1.00 82.19 78 PHE A CA 1
ATOM 631 C C . PHE A 1 78 ? 3.541 -5.129 -7.996 1.00 82.19 78 PHE A C 1
ATOM 633 O O . PHE A 1 78 ? 2.737 -5.868 -7.428 1.00 82.19 78 PHE A O 1
ATOM 640 N N . VAL A 1 79 ? 4.656 -4.684 -7.406 1.00 76.69 79 VAL A N 1
ATOM 641 C CA . VAL A 1 79 ? 5.098 -5.076 -6.050 1.00 76.69 79 VAL A CA 1
ATOM 642 C C . VAL A 1 79 ? 5.708 -3.906 -5.259 1.00 76.69 79 VAL A C 1
ATOM 644 O O . VAL A 1 79 ? 6.680 -4.103 -4.532 1.00 76.69 79 VAL A O 1
ATOM 647 N N . GLN A 1 80 ? 5.190 -2.684 -5.443 1.00 58.47 80 GLN A N 1
ATOM 648 C CA . GLN A 1 80 ? 5.662 -1.507 -4.695 1.00 58.47 80 GLN A CA 1
ATOM 649 C C . GLN A 1 80 ? 5.351 -1.583 -3.197 1.00 58.47 80 GLN A C 1
ATOM 651 O O . GLN A 1 80 ? 4.271 -2.100 -2.831 1.00 58.47 80 GLN A O 1
#

Organism: Cirrhinus mrigala (NCBI:txid683832)

InterPro domains:
  IPR050690 JHDM1 Histone Demethylase [PTHR23123] (1-80)

Secondary structure (DSSP, 8-state):
---EEEEEETTTTEEEEEEHHHHHHHHH-S--SS-EE------TTSGGGGG----HHHHHH-HHHHH--TT-SSPPP---

Radius of gyration: 16.6 Å; chains: 1; bounding box: 33×26×47 Å

Sequence (80 aa):
GDKVIDVIDVARQADSKMKLSAFVKYYYSPQRPKVLNVISLEFSDTKMSELVVVPDIAQKMSWVENYWPDDSYFPKPFVQ

=== Feature glossary ===
The record interleaves many kinds of information about one protein. Here is each kind framed as the question it answers.

Q: What known structures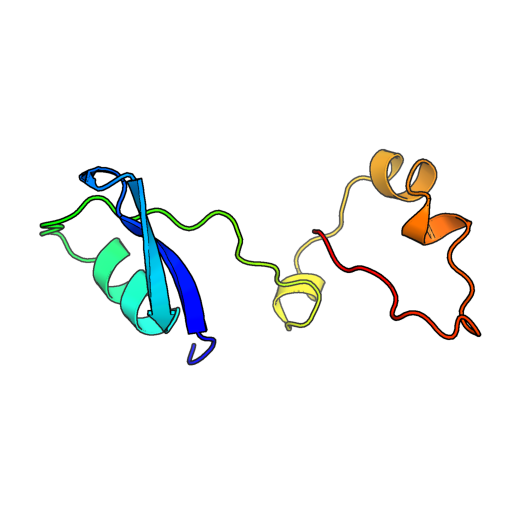 does this most resemble?
A: Structural nearest neighbors (via Foldseek easy-search vs the PDB). Reported per hit: target PDB id, E-value, and alignment TM-score. A TM-score above ~0.5 is the conventional threshold for 'same fold'.

Q: Where is each backbone atom in 3D?
A: The mmCIF table is the protein's shape written out atom by atom. For each backbone N, Cα, C, and carbonyl O, it records an (x, y, z) coordinate triple in Å plus the residue type, chain letter, and residue number.

Q: What are the backbone torsion angles?
A: The φ/ψ torsion pair specifies the backbone conformation at each residue. φ rotates about the N–Cα bond, ψ about the Cα–C bond. Steric clashes forbid most of the (φ, ψ) plane — the allowed regions (α-helix basin, β-sheet basin, left-handed helix) are the Ramachandran-allowed regions.

Q: Which residues are buried vs exposed?
A: Solvent-accessible surface area (SASA) is the area in Å² traced out by the centre of a 1.4 Å probe sphere (a water molecule) rolled over the protein's van der Waals surface (Shrake–Rupley / Lee–Richards construction). Buried residues have near-zero SASA; fully exposed residues can exceed 200 Å². The total SASA scales roughly with the number of surface residues.

Q: How confident is the AlphaFold model at each residue?
A: pLDDT is the predicted lDDT-Cα score: AlphaFold's confidence that the local environment of each residue (all inter-atomic distances within 15 Å) is correctly placed. It is a per-residue number between 0 and 100, with higher meaning more reliable.

Q: What does the local fold look like, residue by residue?
A: 3Di is Foldseek's structural alphabet. Each residue is assigned one of twenty discrete states based on how its Cα sits relative to its spatial (not sequential) neighbors. Aligning 3Di strings finds structural homologs roughly as well as full 3D superposition, but orders of magnitude faster.

Q: How big and how compact is the whole molecule?
A: Radius of gyration (Rg) is the root-mean-square distance of Cα atoms from their centroid — a single number for overall size and compactness. A globular domain of N residues has Rg ≈ 2.2·N^0.38 Å; an extended or disordered chain has a much larger Rg. The Cα contact count is the number of residue pairs whose Cα atoms are within 8 Å and are more than four positions apart in sequence — a standard proxy for tertiary packing density. The bounding box is the smallest axis-aligned box enclosing all Cα atoms.

Q: Which residues are in helices, strands, or loops?
A: DSSP 8-state secondary structure assigns each residue one of H (α-helix), G (3₁₀-helix), I (π-helix), E (extended β-strand), B (isolated β-bridge), T (hydrogen-bonded turn), S (bend), or '-' (coil). The assignment is computed from backbone hydrogen-bond geometry via the Kabsch–Sander algorithm.

Q: How mobile is each atom in the crystal?
A: Crystallographic B-factors measure how much each atom's electron density is smeared out, in Å². They rise in mobile loops and surface residues and fall in the buried interior. In AlphaFold models this column is repurposed to hold pLDDT instead.

Q: What if only a Cα trace is available?
A: P-SEA three-state annotation labels each residue as helix, strand, or coil based purely on the geometry of the Cα trace. It serves as a fallback when the full backbone (and thus DSSP) is unavailable.

Q: What family and function is it annotated with?
A: Database cross-references. InterPro integrates a dozen domain/family signature databases into unified entries with residue-range hits. GO terms attach function/process/location labels with evidence codes. CATH codes position the fold in a four-level structural taxonomy. Organism is the NCBI-taxonomy species name.

Q: Are the domains correctly placed relative to each other?
A: Predicted Aligned Error (PAE) is an AlphaFold confidence matrix: entry (i, j) is the expected error in the position of residue j, in ångströms, when the prediction is superimposed on the true structure at residue i. Low PAE within a block of residues means that block is internally rigid and well-predicted; high PAE between two blocks means their relative placement is uncertain even if each block individually is confident.

Q: What do the diagnostic plots show?
A: Three diagnostic plots accompany the record. The Cα contact map visualizes the tertiary structure as a 2D adjacency matrix (8 Å cutoff, sequence-local contacts suppressed). The Ramachandran plot shows the distribution of backbone (φ, ψ) torsions, with points in the α and β basins reflecting secondary structure content. The PAE plot shows AlphaFold's inter-residue confidence as a color matrix.

Q: What is the amino-acid chain?
A: Primary structure: the covalent order of the twenty standard amino acids along the backbone. Two proteins with the same sequence will (almost always) fold to the same structure; two with 30% identity often share a fold but not the details.

Q: What do the rendered images show?
A: The six renders are orthographic views along the three Cartesian axes in both directions. Representation (cartoon, sticks, or surface) and color scheme (sequence-rainbow or by-chain) vary across proteins so the training set covers all the common visualization conventions.